Protein AF-A0A0F9KKS8-F1 (afdb_monomer_lite)

Sequence (78 aa):
MATKKTDDKEKVREARKKTRLADEAKAFAELVAKVKKDHSKEELLARVSKQPDNYEIAEFMAARKALDEMKVPYSKSF

pLDDT: mean 71.49, std 8.86, range [42.78, 82.94]

Secondary structure (DSSP, 8-state):
---SSSHHHHHHHHHHHHHHHHHHHHHHHHHHHHHHHH--HHHHHHHHTSPPPTTTHHHHHHHHHHHHHTT-------

Organism: NCBI:txid412755

Radius of gyration: 18.37 Å; chains: 1; bounding box: 32×22×61 Å

Structure (mmCIF, N/CA/C/O backbone):
data_AF-A0A0F9KKS8-F1
#
_entry.id   AF-A0A0F9KKS8-F1
#
loop_
_atom_site.group_PDB
_atom_site.id
_atom_site.type_symbol
_atom_site.label_atom_id
_atom_site.label_alt_id
_atom_site.label_comp_id
_atom_site.label_asym_id
_atom_site.label_entity_id
_atom_site.label_seq_id
_atom_site.pdbx_PDB_ins_code
_atom_site.Cartn_x
_atom_site.Cartn_y
_atom_site.Cartn_z
_atom_site.occupancy
_atom_site.B_iso_or_equiv
_atom_site.auth_seq_id
_atom_site.auth_comp_id
_atom_site.auth_asym_id
_atom_site.auth_atom_id
_atom_site.pdbx_PDB_model_num
ATOM 1 N N . MET A 1 1 ? 16.968 -1.188 -48.149 1.00 42.78 1 MET A N 1
ATOM 2 C CA . MET A 1 1 ? 16.804 -2.296 -47.182 1.00 42.78 1 MET A CA 1
ATOM 3 C C . MET A 1 1 ? 16.491 -1.699 -45.817 1.00 42.78 1 MET A C 1
ATOM 5 O O . MET A 1 1 ? 17.397 -1.254 -45.125 1.00 42.78 1 MET A O 1
ATOM 9 N N . ALA A 1 2 ? 15.208 -1.588 -45.484 1.00 58.19 2 ALA A N 1
ATOM 10 C CA . ALA A 1 2 ? 14.724 -1.042 -44.218 1.00 58.19 2 ALA A CA 1
ATOM 11 C C . ALA A 1 2 ? 14.155 -2.182 -43.349 1.00 58.19 2 ALA A C 1
ATOM 13 O O . ALA A 1 2 ? 13.934 -3.273 -43.859 1.00 58.19 2 ALA A O 1
ATOM 14 N N . THR A 1 3 ? 13.938 -1.907 -42.059 1.00 55.19 3 THR A N 1
ATOM 15 C CA . THR A 1 3 ? 13.045 -2.656 -41.143 1.00 55.19 3 THR A CA 1
ATOM 16 C C . THR A 1 3 ? 13.510 -4.002 -40.553 1.00 55.19 3 THR A C 1
ATOM 18 O O . THR A 1 3 ? 12.730 -4.944 -40.494 1.00 55.19 3 THR A O 1
ATOM 21 N N . LYS A 1 4 ? 14.739 -4.115 -40.023 1.00 55.12 4 LYS A N 1
ATOM 22 C CA . LYS A 1 4 ? 15.075 -5.220 -39.081 1.00 55.12 4 LYS A CA 1
ATOM 23 C C . LYS A 1 4 ? 15.547 -4.799 -37.684 1.00 55.12 4 LYS A C 1
ATOM 25 O O . LYS A 1 4 ? 15.584 -5.634 -36.797 1.00 55.12 4 LYS A O 1
ATOM 30 N N . LYS A 1 5 ? 15.888 -3.524 -37.446 1.00 52.09 5 LYS A N 1
ATOM 31 C CA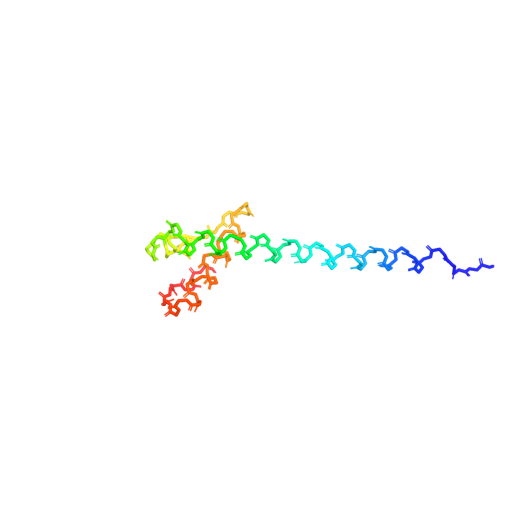 . LYS A 1 5 ? 16.447 -3.069 -36.148 1.00 52.09 5 LYS A CA 1
ATOM 32 C C . LYS A 1 5 ? 15.441 -2.405 -35.196 1.00 52.09 5 LYS A C 1
ATOM 34 O O . LYS A 1 5 ? 15.810 -2.066 -34.073 1.00 52.09 5 LYS A O 1
ATOM 39 N N . THR A 1 6 ? 14.207 -2.180 -35.636 1.00 52.28 6 THR A N 1
ATOM 40 C CA . THR A 1 6 ? 13.153 -1.528 -34.840 1.00 52.28 6 THR A CA 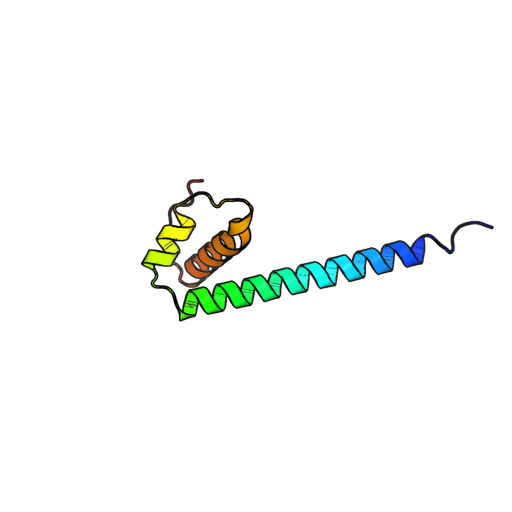1
ATOM 41 C C . THR A 1 6 ? 12.333 -2.528 -34.020 1.00 52.28 6 THR A C 1
ATOM 43 O O . THR A 1 6 ? 12.030 -2.240 -32.867 1.00 52.28 6 THR A O 1
ATOM 46 N N . ASP A 1 7 ? 12.087 -3.725 -34.560 1.00 56.12 7 ASP A N 1
ATOM 47 C CA . ASP A 1 7 ? 11.223 -4.761 -33.965 1.00 56.12 7 ASP A CA 1
ATOM 48 C C . ASP A 1 7 ? 11.780 -5.342 -32.647 1.00 56.12 7 ASP A C 1
ATOM 50 O O . ASP A 1 7 ? 11.065 -5.485 -31.655 1.00 56.12 7 ASP A O 1
ATOM 54 N N . ASP A 1 8 ? 13.092 -5.603 -32.583 1.00 58.97 8 ASP A N 1
ATOM 55 C CA . ASP A 1 8 ? 13.733 -6.135 -31.368 1.00 58.97 8 ASP A CA 1
ATOM 56 C C . ASP A 1 8 ? 13.693 -5.143 -30.198 1.00 58.97 8 ASP A C 1
ATOM 58 O O . ASP A 1 8 ? 13.548 -5.530 -29.037 1.00 58.97 8 ASP A O 1
ATOM 62 N N . LYS A 1 9 ? 13.790 -3.838 -30.480 1.00 60.34 9 LYS A N 1
ATOM 63 C CA . LYS A 1 9 ? 13.798 -2.815 -29.428 1.00 60.34 9 LYS A CA 1
ATOM 64 C C . LYS A 1 9 ? 12.430 -2.653 -28.769 1.00 60.34 9 LYS A C 1
ATOM 66 O O . LYS A 1 9 ? 12.392 -2.376 -27.572 1.00 60.34 9 LYS A O 1
ATOM 71 N N . GLU A 1 10 ? 11.334 -2.841 -29.502 1.00 61.22 10 GLU A N 1
ATOM 72 C CA . GLU A 1 10 ? 9.982 -2.797 -28.930 1.00 61.22 10 GLU A CA 1
ATOM 73 C C . GLU A 1 10 ? 9.695 -4.013 -28.052 1.00 61.22 10 GLU A C 1
ATOM 75 O O . GLU A 1 10 ? 9.250 -3.843 -26.917 1.00 61.22 10 GLU A O 1
ATOM 80 N N . LYS A 1 11 ? 10.071 -5.219 -28.491 1.00 65.44 11 LYS A N 1
ATOM 81 C CA . LYS A 1 11 ? 9.899 -6.446 -27.692 1.00 65.44 11 LYS A CA 1
ATOM 82 C C . LYS A 1 11 ? 10.689 -6.406 -26.386 1.00 65.44 11 LYS A C 1
ATOM 84 O O . LYS A 1 11 ? 10.170 -6.770 -25.331 1.00 65.44 11 LYS A O 1
ATOM 89 N N . VAL A 1 12 ? 11.917 -5.882 -26.422 1.00 66.69 12 VAL A N 1
ATOM 90 C CA . VAL A 1 12 ? 12.727 -5.667 -25.211 1.00 66.69 12 VAL A CA 1
ATOM 91 C C . VAL A 1 12 ? 12.083 -4.629 -24.282 1.00 66.69 12 VAL A C 1
ATOM 93 O O . VAL A 1 12 ? 12.161 -4.758 -23.058 1.00 66.69 12 VAL A O 1
ATOM 96 N N . ARG A 1 13 ? 11.412 -3.608 -24.827 1.00 64.38 13 ARG A N 1
ATOM 97 C CA . ARG A 1 13 ? 10.722 -2.574 -24.040 1.00 64.38 13 ARG A CA 1
ATOM 98 C C . ARG A 1 13 ? 9.463 -3.115 -23.367 1.00 64.38 13 ARG A C 1
ATOM 100 O O . ARG A 1 13 ? 9.244 -2.832 -22.191 1.00 64.38 13 ARG A O 1
ATOM 107 N N . GLU A 1 14 ? 8.674 -3.916 -24.076 1.00 66.44 14 GLU A N 1
ATOM 108 C CA . GLU A 1 14 ? 7.487 -4.568 -23.519 1.00 66.44 14 GLU A CA 1
ATOM 109 C C . GLU A 1 14 ? 7.841 -5.594 -22.442 1.00 66.44 14 GLU A C 1
ATOM 111 O O . GLU A 1 14 ? 7.205 -5.613 -21.387 1.00 66.44 14 GLU A O 1
ATOM 116 N N . ALA A 1 15 ? 8.890 -6.394 -22.656 1.00 70.12 15 ALA A N 1
ATOM 117 C CA . ALA A 1 15 ? 9.378 -7.338 -21.655 1.00 70.12 15 ALA A CA 1
ATOM 118 C C . ALA A 1 15 ? 9.815 -6.617 -20.369 1.00 70.12 15 ALA A C 1
ATOM 120 O O . ALA A 1 15 ? 9.370 -6.982 -19.283 1.00 70.12 15 ALA A O 1
ATOM 121 N N . ARG A 1 16 ? 10.589 -5.527 -20.490 1.00 65.69 16 ARG A N 1
ATOM 122 C CA . ARG A 1 16 ? 11.001 -4.696 -19.343 1.00 65.69 16 ARG A CA 1
ATOM 123 C C . ARG A 1 16 ? 9.821 -4.047 -18.620 1.00 65.69 16 ARG A C 1
ATOM 125 O O . ARG A 1 16 ? 9.858 -3.884 -17.406 1.00 65.69 16 ARG A O 1
ATOM 132 N N . LYS A 1 17 ? 8.768 -3.665 -19.348 1.00 69.75 17 LYS A N 1
ATOM 133 C CA . LYS A 1 17 ? 7.554 -3.092 -18.752 1.00 69.75 17 LYS A CA 1
ATOM 134 C C . LYS A 1 17 ? 6.778 -4.148 -17.959 1.00 69.75 17 LYS A C 1
ATOM 136 O O . LYS A 1 17 ? 6.315 -3.852 -16.864 1.00 69.75 17 LYS A O 1
ATOM 141 N N . LYS A 1 18 ? 6.683 -5.380 -18.475 1.00 69.69 18 LYS A N 1
ATOM 142 C CA . LYS A 1 18 ? 6.042 -6.509 -17.779 1.00 69.69 18 LYS A CA 1
ATOM 143 C C . LYS A 1 18 ? 6.798 -6.917 -16.517 1.00 69.69 18 LYS A C 1
ATOM 145 O O . LYS A 1 18 ? 6.158 -7.113 -15.490 1.00 69.69 18 LYS A O 1
ATOM 150 N N . THR A 1 19 ? 8.129 -6.996 -16.568 1.00 72.00 19 THR A N 1
ATOM 151 C CA . THR A 1 19 ? 8.930 -7.313 -15.374 1.00 72.00 19 THR A CA 1
ATOM 152 C C . THR A 1 19 ? 8.801 -6.219 -14.321 1.00 72.00 19 THR A C 1
ATOM 154 O O . THR A 1 19 ? 8.530 -6.531 -13.171 1.00 72.00 19 THR A O 1
ATOM 157 N N . ARG A 1 20 ? 8.849 -4.939 -14.719 1.00 68.38 20 ARG A N 1
ATOM 158 C CA . ARG A 1 20 ? 8.687 -3.819 -13.780 1.00 68.38 20 ARG A CA 1
ATOM 159 C C . ARG A 1 20 ? 7.328 -3.831 -13.077 1.00 68.38 20 ARG A C 1
ATOM 161 O O . ARG A 1 20 ? 7.272 -3.665 -11.869 1.00 68.38 20 ARG A O 1
ATOM 168 N N . LEU A 1 21 ? 6.245 -4.077 -13.818 1.00 71.75 21 LEU A N 1
ATOM 169 C CA . LEU A 1 21 ? 4.901 -4.198 -13.241 1.00 71.75 21 LEU A CA 1
ATOM 170 C C . LEU A 1 21 ? 4.778 -5.397 -12.289 1.00 71.75 21 LEU A C 1
ATOM 172 O O . LEU A 1 21 ? 4.079 -5.309 -11.283 1.00 71.75 21 LEU A O 1
ATOM 176 N N . ALA A 1 22 ? 5.447 -6.513 -12.591 1.00 74.12 22 ALA A N 1
ATOM 177 C CA . ALA A 1 22 ? 5.467 -7.681 -11.716 1.00 74.12 22 ALA A CA 1
ATOM 178 C C . ALA A 1 22 ? 6.255 -7.414 -10.422 1.00 74.12 22 ALA A C 1
ATOM 180 O O . ALA A 1 22 ? 5.792 -7.790 -9.346 1.00 74.12 22 ALA A O 1
ATOM 181 N N . ASP A 1 23 ? 7.392 -6.723 -10.515 1.00 71.31 23 ASP A N 1
ATOM 182 C CA . ASP A 1 23 ? 8.197 -6.322 -9.358 1.00 71.31 23 ASP A CA 1
ATOM 183 C C . ASP A 1 23 ? 7.446 -5.307 -8.482 1.00 71.31 23 ASP A C 1
ATOM 185 O O . ASP A 1 23 ? 7.405 -5.461 -7.264 1.00 71.31 23 ASP A O 1
ATOM 189 N N . GLU A 1 24 ? 6.771 -4.326 -9.094 1.00 67.88 24 GLU A N 1
ATOM 190 C CA . GLU A 1 24 ? 5.887 -3.373 -8.407 1.00 67.88 24 GLU A CA 1
ATOM 191 C C . GLU A 1 24 ? 4.735 -4.104 -7.694 1.00 67.88 24 GLU A C 1
ATOM 193 O O . GLU A 1 24 ? 4.471 -3.851 -6.518 1.00 67.88 24 GLU A O 1
ATOM 198 N N . ALA A 1 25 ? 4.080 -5.062 -8.359 1.00 74.62 25 ALA A N 1
ATOM 199 C CA . ALA A 1 25 ? 3.000 -5.851 -7.766 1.00 74.62 25 ALA A CA 1
ATOM 200 C C . ALA A 1 25 ? 3.485 -6.753 -6.620 1.00 74.62 25 ALA A C 1
ATOM 202 O O . ALA A 1 25 ? 2.773 -6.924 -5.628 1.00 74.62 25 ALA A O 1
ATOM 203 N N . LYS A 1 26 ? 4.693 -7.317 -6.733 1.00 75.62 26 LYS A N 1
ATOM 204 C CA . LYS A 1 26 ? 5.305 -8.136 -5.685 1.00 75.62 26 LYS A CA 1
ATOM 205 C C . LYS A 1 26 ? 5.703 -7.287 -4.482 1.00 75.62 26 LYS A C 1
ATOM 207 O O . LYS A 1 26 ? 5.335 -7.638 -3.365 1.00 75.62 26 LYS A O 1
ATOM 212 N N . ALA A 1 27 ? 6.372 -6.157 -4.706 1.00 72.12 27 ALA A N 1
ATOM 213 C CA . ALA A 1 27 ? 6.721 -5.207 -3.655 1.00 72.12 27 ALA A CA 1
ATOM 214 C C . ALA A 1 27 ? 5.463 -4.730 -2.926 1.00 72.12 27 ALA A C 1
ATOM 216 O O . ALA A 1 27 ? 5.415 -4.728 -1.702 1.00 72.12 27 ALA A O 1
ATOM 217 N N . PHE A 1 28 ? 4.406 -4.429 -3.678 1.00 68.00 28 PHE A N 1
ATOM 218 C CA . PHE A 1 28 ? 3.109 -4.072 -3.133 1.00 68.00 28 PHE A CA 1
ATOM 219 C C . PHE A 1 28 ? 2.476 -5.198 -2.305 1.00 68.00 28 PHE A C 1
ATOM 221 O O . PHE A 1 28 ? 1.977 -4.944 -1.214 1.00 68.00 28 PHE A O 1
ATOM 228 N N . ALA A 1 29 ? 2.515 -6.446 -2.778 1.00 72.19 29 ALA A N 1
ATOM 229 C CA . ALA A 1 29 ? 2.006 -7.596 -2.032 1.00 72.19 29 ALA A CA 1
ATOM 230 C C . ALA A 1 29 ? 2.800 -7.854 -0.741 1.00 72.19 29 ALA A C 1
ATOM 232 O O . ALA A 1 29 ? 2.199 -8.148 0.290 1.00 72.19 29 ALA A O 1
ATOM 233 N N . GLU A 1 30 ? 4.126 -7.704 -0.770 1.00 76.56 30 GLU A N 1
ATOM 234 C CA . GLU A 1 30 ? 4.982 -7.790 0.418 1.00 76.56 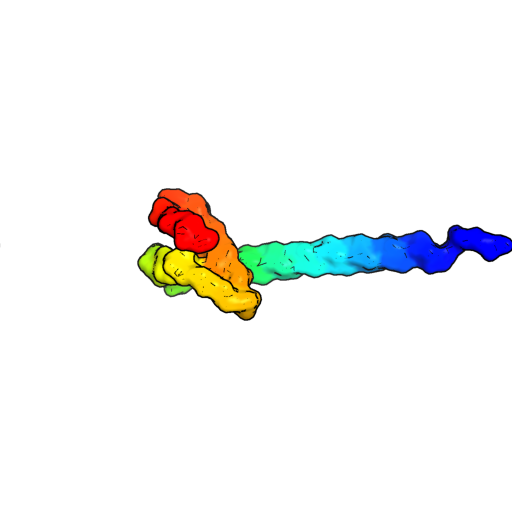30 GLU A CA 1
ATOM 235 C C . GLU A 1 30 ? 4.684 -6.663 1.411 1.00 76.56 30 GLU A C 1
ATOM 237 O O . GLU A 1 30 ? 4.627 -6.907 2.616 1.00 76.56 30 GLU A O 1
ATOM 242 N N . LEU A 1 31 ? 4.430 -5.450 0.915 1.00 67.44 31 LEU A N 1
ATOM 243 C CA . LEU A 1 31 ? 4.032 -4.306 1.731 1.00 67.44 31 LEU A CA 1
ATOM 244 C C . LEU A 1 31 ? 2.661 -4.547 2.373 1.00 67.44 31 LEU A C 1
ATOM 246 O O . LEU A 1 31 ? 2.533 -4.398 3.581 1.00 67.44 31 LEU A O 1
ATOM 250 N N . VAL A 1 32 ? 1.670 -5.026 1.612 1.00 69.38 32 VAL A N 1
ATOM 251 C CA . VAL A 1 32 ? 0.350 -5.429 2.134 1.00 69.38 32 VAL A CA 1
ATOM 252 C C . VAL A 1 32 ? 0.484 -6.545 3.172 1.00 69.38 32 VAL A C 1
ATOM 254 O O . VAL A 1 32 ? -0.183 -6.503 4.202 1.00 69.38 32 VAL A O 1
ATOM 257 N N . ALA A 1 33 ? 1.336 -7.542 2.933 1.00 73.88 33 ALA A N 1
ATOM 258 C CA . ALA A 1 33 ? 1.550 -8.648 3.861 1.00 73.88 33 ALA A CA 1
ATOM 259 C C . ALA A 1 33 ? 2.206 -8.183 5.169 1.00 73.88 33 ALA A C 1
ATOM 261 O O . ALA A 1 33 ? 1.744 -8.574 6.239 1.00 73.88 33 ALA A O 1
ATOM 262 N N . LYS A 1 34 ? 3.228 -7.318 5.098 1.00 68.06 34 LYS A N 1
ATOM 263 C CA . LYS A 1 34 ? 3.827 -6.666 6.277 1.00 68.06 34 LYS A CA 1
ATOM 264 C C . LYS A 1 34 ? 2.793 -5.838 7.025 1.00 68.06 34 LYS A C 1
ATOM 266 O O . LYS A 1 34 ? 2.616 -6.005 8.222 1.00 68.06 34 LYS A O 1
ATOM 271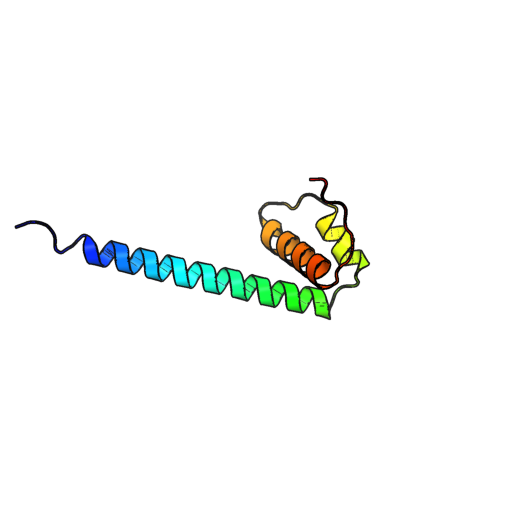 N N . VAL A 1 35 ? 2.031 -5.029 6.299 1.00 67.88 35 VAL A N 1
ATOM 272 C CA . VAL A 1 35 ? 0.975 -4.186 6.856 1.00 67.88 35 VAL A CA 1
ATOM 273 C C . VAL A 1 35 ? -0.109 -5.006 7.562 1.00 67.88 35 VAL A C 1
ATOM 275 O O . VAL A 1 35 ? -0.528 -4.648 8.655 1.00 67.88 35 VAL A O 1
ATOM 278 N N . LYS A 1 36 ? -0.526 -6.141 6.995 1.00 68.25 36 LYS A N 1
ATOM 279 C CA . LYS A 1 36 ? -1.470 -7.063 7.646 1.00 68.25 36 LYS A CA 1
ATOM 280 C C . LYS A 1 36 ? -0.898 -7.757 8.879 1.00 68.25 36 LYS A C 1
ATOM 282 O O . LYS A 1 36 ? -1.666 -8.141 9.756 1.00 68.25 36 LYS A O 1
ATOM 287 N N . LYS A 1 37 ? 0.410 -8.014 8.891 1.00 71.12 37 LYS A N 1
ATOM 288 C CA . LYS A 1 37 ? 1.081 -8.766 9.953 1.00 71.12 37 LYS A CA 1
ATOM 289 C C . LYS A 1 37 ? 1.423 -7.883 11.151 1.00 71.12 37 LYS A C 1
ATOM 291 O O . LYS A 1 37 ? 1.268 -8.331 12.282 1.00 71.12 37 LYS A O 1
ATOM 296 N N . ASP A 1 38 ? 1.870 -6.660 10.883 1.00 64.38 38 ASP A N 1
ATOM 297 C CA . ASP A 1 38 ? 2.550 -5.824 11.871 1.00 64.38 38 ASP A CA 1
ATOM 298 C C . ASP A 1 38 ? 1.685 -4.656 12.375 1.00 64.38 38 ASP A C 1
ATOM 300 O O . ASP A 1 38 ? 1.930 -4.164 13.474 1.00 64.38 38 ASP A O 1
ATOM 304 N N . HIS A 1 39 ? 0.658 -4.224 11.628 1.00 63.47 39 HIS A N 1
ATOM 305 C CA . HIS A 1 39 ? -0.097 -3.012 11.961 1.00 63.47 39 HIS A CA 1
ATOM 306 C C . HIS A 1 39 ? -1.528 -3.282 12.433 1.00 63.47 39 HIS A C 1
ATOM 308 O O . HIS A 1 39 ? -2.280 -4.076 11.861 1.00 63.47 39 HIS A O 1
ATOM 314 N N . SER A 1 40 ? -1.929 -2.559 13.482 1.00 71.00 40 SER A N 1
ATOM 315 C CA . SER A 1 40 ? -3.316 -2.527 13.937 1.00 71.00 40 SER A CA 1
ATOM 316 C C . SER A 1 40 ? -4.196 -1.878 12.857 1.00 71.00 40 SER A C 1
ATOM 318 O O . SER A 1 40 ? -3.768 -0.989 12.115 1.00 71.00 40 SER A O 1
ATOM 320 N N . LYS A 1 41 ? -5.467 -2.292 12.786 1.00 74.50 41 LYS A N 1
ATOM 321 C CA . LYS A 1 41 ? -6.498 -1.675 11.931 1.00 74.50 41 LYS A CA 1
ATOM 322 C C . LYS A 1 41 ? -6.514 -0.139 12.037 1.00 74.50 41 LYS A C 1
ATOM 324 O O . LYS A 1 41 ? -6.825 0.532 11.057 1.00 74.50 41 LYS A O 1
ATOM 329 N N . GLU A 1 42 ? -6.198 0.412 13.206 1.00 78.56 42 GLU A N 1
ATOM 330 C CA . GLU A 1 42 ? -6.194 1.856 13.471 1.00 78.56 42 GLU A CA 1
ATOM 331 C C . GLU A 1 42 ? -5.030 2.567 12.779 1.00 78.56 42 GLU A C 1
ATOM 333 O O . GLU A 1 42 ? -5.205 3.650 12.229 1.00 78.56 42 GLU A O 1
ATOM 338 N N . GLU A 1 43 ? -3.856 1.944 12.743 1.00 76.69 43 GLU A N 1
ATOM 339 C CA . GLU A 1 43 ? -2.666 2.507 12.103 1.00 76.69 43 GLU A CA 1
ATOM 340 C C . GLU A 1 43 ? -2.791 2.482 10.577 1.00 76.69 43 GLU A C 1
ATOM 342 O O . GLU A 1 43 ? -2.434 3.435 9.881 1.00 76.69 43 GLU A O 1
ATOM 347 N N . LEU A 1 44 ? -3.412 1.418 10.066 1.00 77.69 44 LEU A N 1
ATOM 348 C CA . LEU A 1 44 ? -3.874 1.335 8.691 1.00 77.69 44 LEU A CA 1
ATOM 349 C C . LEU A 1 44 ? -4.815 2.486 8.341 1.00 77.69 44 LEU A C 1
ATOM 351 O O . LEU A 1 44 ? -4.555 3.215 7.388 1.00 77.69 44 LEU A O 1
ATOM 355 N N . LEU A 1 45 ? -5.871 2.683 9.136 1.00 78.50 45 LEU A N 1
ATOM 356 C CA . LEU A 1 45 ? -6.811 3.791 8.965 1.00 78.50 45 LEU A CA 1
ATOM 357 C C . LEU A 1 45 ? -6.104 5.150 9.008 1.00 78.50 45 LEU A C 1
ATOM 359 O O . LEU A 1 45 ? -6.393 5.998 8.167 1.00 78.50 45 LEU A O 1
ATOM 363 N N . ALA A 1 46 ? -5.144 5.340 9.916 1.00 79.31 46 ALA A N 1
ATOM 364 C CA . ALA A 1 46 ? -4.369 6.572 10.012 1.00 79.31 46 ALA A CA 1
ATOM 365 C C . ALA A 1 46 ? -3.576 6.855 8.723 1.00 79.31 46 ALA A C 1
ATOM 367 O O . ALA A 1 46 ? -3.601 7.987 8.234 1.00 79.31 46 ALA A O 1
ATOM 368 N N . ARG A 1 47 ? -2.941 5.836 8.128 1.00 77.62 47 ARG A N 1
ATOM 369 C CA . ARG A 1 47 ? -2.205 5.972 6.857 1.00 77.62 47 ARG A CA 1
ATOM 370 C C . ARG A 1 47 ? -3.109 6.330 5.681 1.00 77.62 47 ARG A C 1
ATOM 372 O O . ARG A 1 47 ? -2.737 7.180 4.885 1.00 77.62 47 ARG A O 1
ATOM 379 N N . VAL A 1 48 ? -4.297 5.728 5.574 1.00 80.38 48 VAL A N 1
ATOM 380 C CA . VAL A 1 48 ? -5.226 6.041 4.463 1.00 80.38 48 VAL A 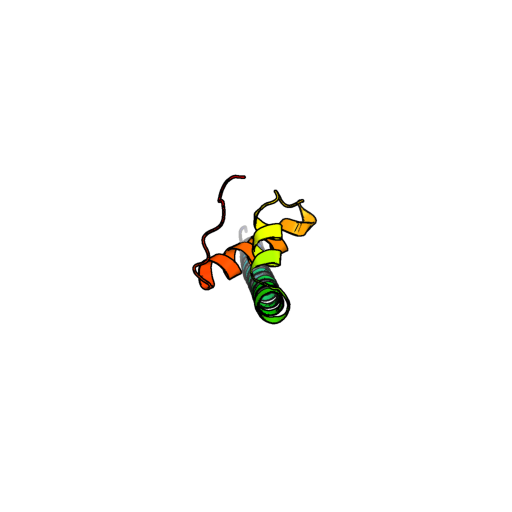CA 1
ATOM 381 C C . VAL A 1 48 ? -6.028 7.324 4.711 1.00 80.38 48 VAL A C 1
ATOM 383 O O . VAL A 1 48 ? -6.676 7.826 3.798 1.00 80.38 48 VAL A O 1
ATOM 386 N N . SER A 1 49 ? -5.982 7.868 5.932 1.00 80.12 49 SER A N 1
ATOM 387 C CA . SER A 1 49 ? -6.651 9.121 6.309 1.00 80.12 49 SER A CA 1
ATOM 388 C C . SER A 1 49 ? -5.854 10.387 5.991 1.00 80.12 49 SER A C 1
ATOM 390 O O . SER A 1 49 ? -6.340 11.486 6.249 1.00 80.12 49 SER A O 1
ATOM 392 N N . LYS A 1 50 ? -4.632 10.255 5.470 1.00 80.19 50 LYS A N 1
ATOM 393 C CA . LYS A 1 50 ? -3.786 11.378 5.061 1.00 80.19 50 LYS A CA 1
ATOM 394 C C . LYS A 1 50 ? -3.450 11.238 3.583 1.00 80.19 50 LYS A C 1
ATOM 396 O O . LYS A 1 50 ? -3.282 10.123 3.090 1.00 80.19 50 LYS A O 1
ATOM 401 N N . GLN A 1 51 ? -3.345 12.364 2.883 1.00 79.31 51 GLN A N 1
ATOM 402 C CA . GLN A 1 51 ? -2.806 12.375 1.528 1.00 79.31 51 GLN A CA 1
ATOM 403 C C . GLN A 1 51 ? -1.329 11.951 1.590 1.00 79.31 51 GLN A C 1
ATOM 405 O O . GLN A 1 51 ? -0.575 12.569 2.343 1.00 79.31 51 GLN A O 1
ATOM 410 N N . PRO A 1 52 ? -0.916 10.906 0.855 1.00 78.81 52 PRO A N 1
ATOM 411 C CA . PRO A 1 52 ? 0.466 10.456 0.878 1.00 78.81 52 PRO A CA 1
ATOM 412 C C . PRO A 1 52 ? 1.361 11.403 0.088 1.00 78.81 52 PRO A C 1
ATOM 414 O O . PRO A 1 52 ? 0.981 11.891 -0.982 1.00 78.81 52 PRO A O 1
ATOM 417 N N . ASP A 1 53 ? 2.588 11.574 0.565 1.00 82.75 53 ASP A N 1
ATOM 418 C CA . ASP A 1 53 ? 3.649 12.154 -0.249 1.00 82.75 53 ASP A CA 1
ATOM 419 C C . ASP A 1 53 ? 4.034 11.195 -1.388 1.00 82.75 53 ASP A C 1
ATOM 421 O O . ASP A 1 53 ? 3.786 9.988 -1.328 1.00 82.75 53 ASP A O 1
ATOM 425 N N . ASN A 1 54 ? 4.684 11.702 -2.443 1.00 76.94 54 ASN A N 1
ATOM 426 C CA . ASN A 1 54 ? 5.057 10.890 -3.615 1.00 76.94 54 ASN A CA 1
ATOM 427 C C . ASN A 1 54 ? 5.848 9.618 -3.257 1.00 76.94 54 ASN A C 1
ATOM 429 O O . ASN A 1 54 ? 5.703 8.593 -3.923 1.00 76.94 54 ASN A O 1
ATOM 433 N N . TYR A 1 55 ? 6.672 9.679 -2.210 1.00 70.50 55 TYR A N 1
ATOM 434 C CA . TYR A 1 55 ? 7.473 8.549 -1.734 1.00 70.50 55 TYR A CA 1
ATOM 435 C C . TYR A 1 55 ? 6.657 7.518 -0.936 1.00 70.50 55 TYR A C 1
ATOM 437 O O . TYR A 1 55 ? 7.108 6.391 -0.760 1.00 70.50 55 TYR A O 1
ATOM 445 N N . GLU A 1 56 ? 5.439 7.865 -0.518 1.00 76.44 56 GLU A N 1
ATOM 446 C CA . GLU A 1 56 ? 4.562 7.051 0.329 1.00 76.44 56 GLU A CA 1
ATOM 447 C C . GLU A 1 56 ? 3.359 6.473 -0.433 1.00 76.44 56 GLU A C 1
ATOM 449 O O . GLU A 1 56 ? 2.594 5.682 0.117 1.00 76.44 56 GLU A O 1
ATOM 454 N N . ILE A 1 57 ? 3.189 6.806 -1.721 1.00 79.75 57 ILE A N 1
ATOM 455 C CA . ILE A 1 57 ? 2.056 6.344 -2.548 1.00 79.75 57 ILE A CA 1
ATOM 456 C C . ILE A 1 57 ? 1.920 4.815 -2.525 1.00 79.75 57 ILE A C 1
ATOM 458 O O . ILE A 1 57 ? 0.808 4.289 -2.443 1.00 79.75 57 ILE A O 1
ATOM 462 N N . ALA A 1 58 ? 3.040 4.089 -2.584 1.00 75.88 58 ALA A N 1
ATOM 463 C CA . ALA A 1 58 ? 3.034 2.629 -2.539 1.00 75.88 58 ALA A CA 1
ATOM 464 C C . ALA A 1 58 ? 2.511 2.102 -1.193 1.00 75.88 58 ALA A C 1
ATOM 466 O O . ALA A 1 58 ? 1.718 1.159 -1.166 1.00 75.88 58 ALA A O 1
ATOM 467 N N . GLU A 1 59 ? 2.907 2.739 -0.090 1.00 76.62 59 GLU A N 1
ATOM 468 C CA . GLU A 1 59 ? 2.466 2.377 1.256 1.00 76.62 59 GLU A CA 1
ATOM 469 C C . GLU A 1 59 ? 0.990 2.707 1.474 1.00 76.62 59 GLU A C 1
ATOM 471 O O . GLU A 1 59 ? 0.245 1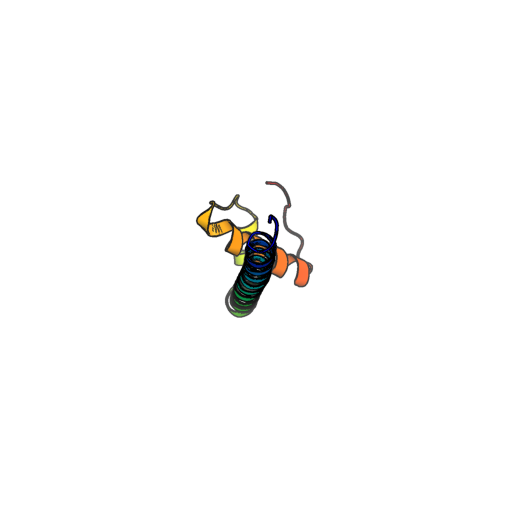.890 2.014 1.00 76.62 59 GLU A O 1
ATOM 476 N N . PHE A 1 60 ? 0.543 3.865 0.990 1.00 82.56 60 PHE A N 1
ATOM 477 C CA . PHE A 1 60 ? -0.857 4.274 1.028 1.00 82.56 60 PHE A CA 1
ATOM 478 C C . PHE A 1 60 ? -1.753 3.321 0.242 1.00 82.56 60 PHE A C 1
ATOM 480 O O . PHE A 1 60 ? -2.768 2.852 0.756 1.00 82.56 60 PHE A O 1
ATOM 487 N N . MET A 1 61 ? -1.373 2.981 -0.992 1.00 82.00 61 MET A N 1
ATOM 488 C CA . MET A 1 61 ? -2.136 2.038 -1.810 1.00 82.00 61 MET A CA 1
ATOM 489 C C . MET A 1 61 ? -2.176 0.649 -1.153 1.00 82.00 61 MET A C 1
ATOM 491 O O . MET A 1 61 ? -3.195 -0.040 -1.236 1.00 82.00 61 MET A O 1
ATOM 495 N N . ALA A 1 62 ? -1.092 0.239 -0.481 1.00 82.12 62 ALA A N 1
ATOM 496 C CA . ALA A 1 62 ? -1.016 -1.050 0.197 1.00 82.12 62 ALA A CA 1
ATOM 497 C C . ALA A 1 62 ? -1.929 -1.064 1.426 1.00 82.12 62 ALA A C 1
ATOM 499 O O . ALA A 1 62 ? -2.717 -1.993 1.599 1.00 82.12 62 ALA A O 1
ATOM 500 N N . ALA A 1 63 ? -1.893 0.003 2.227 1.00 80.94 63 ALA A N 1
ATOM 501 C CA . ALA A 1 63 ? -2.782 0.198 3.364 1.00 80.94 63 ALA A CA 1
ATOM 502 C C . ALA A 1 63 ? -4.256 0.222 2.934 1.00 80.94 63 ALA A C 1
ATOM 504 O O . ALA A 1 63 ? -5.093 -0.463 3.522 1.00 80.94 63 ALA A O 1
ATOM 505 N N . ARG A 1 64 ? -4.560 0.932 1.843 1.00 82.88 64 ARG A N 1
ATOM 506 C CA . ARG A 1 64 ? -5.892 0.992 1.238 1.00 82.88 64 ARG A CA 1
ATOM 507 C C . ARG A 1 64 ? -6.401 -0.393 0.843 1.00 82.88 64 ARG A C 1
ATOM 509 O O . ARG A 1 64 ? -7.485 -0.789 1.260 1.00 82.88 64 ARG A O 1
ATOM 516 N N . LYS A 1 65 ? -5.598 -1.159 0.098 1.00 81.94 65 LYS A N 1
ATOM 517 C CA . LYS A 1 65 ? -5.960 -2.522 -0.308 1.00 81.94 65 LYS A CA 1
ATOM 518 C C . LYS A 1 65 ? -6.112 -3.459 0.890 1.00 81.94 65 LYS A C 1
ATOM 520 O O . LYS A 1 65 ? -7.015 -4.290 0.897 1.00 81.94 65 LYS A O 1
ATOM 525 N N . ALA A 1 66 ? -5.259 -3.329 1.905 1.00 80.19 66 ALA A N 1
ATOM 526 C CA . ALA A 1 66 ? -5.377 -4.116 3.128 1.00 80.19 66 ALA A CA 1
ATOM 527 C C . ALA A 1 66 ? -6.714 -3.845 3.840 1.00 80.19 66 ALA A C 1
ATOM 529 O O . ALA A 1 66 ? -7.399 -4.797 4.211 1.00 80.19 66 ALA A O 1
ATOM 530 N N . LEU A 1 67 ? -7.124 -2.577 3.966 1.00 80.62 67 LEU A N 1
ATOM 531 C CA . LEU A 1 67 ? -8.427 -2.214 4.533 1.00 80.62 67 LEU A CA 1
ATOM 532 C C . LEU A 1 67 ? -9.605 -2.713 3.684 1.00 80.62 67 LEU A C 1
ATOM 534 O O . LEU A 1 67 ? -10.565 -3.239 4.251 1.00 80.62 67 LEU A O 1
ATOM 538 N N . ASP A 1 68 ? -9.517 -2.607 2.353 1.00 82.94 68 ASP A N 1
ATOM 539 C CA . ASP A 1 68 ? -10.523 -3.140 1.422 1.00 82.94 68 ASP A CA 1
ATOM 540 C C . ASP A 1 68 ? -10.693 -4.663 1.589 1.00 82.94 68 ASP A C 1
ATOM 542 O O . ASP A 1 68 ? -11.815 -5.163 1.687 1.00 82.94 68 ASP A O 1
ATOM 546 N N . GLU A 1 69 ? -9.591 -5.416 1.695 1.00 79.69 69 GLU A N 1
ATOM 547 C CA . GLU A 1 69 ? -9.620 -6.868 1.928 1.00 79.69 69 GLU A CA 1
ATOM 548 C C . GLU A 1 69 ? -10.178 -7.234 3.312 1.00 79.69 69 GLU A C 1
ATOM 550 O O . GLU A 1 69 ? -10.888 -8.232 3.448 1.00 79.69 69 GLU A O 1
ATOM 555 N N . MET A 1 70 ? -9.919 -6.410 4.334 1.00 75.50 70 MET A N 1
ATOM 556 C CA . MET A 1 70 ? -10.524 -6.553 5.666 1.00 75.50 70 MET A CA 1
ATOM 557 C C . MET A 1 70 ? -11.983 -6.067 5.716 1.00 75.50 70 MET A C 1
ATOM 559 O O . MET A 1 70 ? -12.622 -6.182 6.763 1.00 75.50 70 MET A O 1
ATOM 563 N N . LYS A 1 71 ? -12.518 -5.529 4.608 1.00 81.81 71 LYS A N 1
ATOM 564 C CA . LYS A 1 71 ? -13.850 -4.907 4.510 1.00 81.81 71 LYS A CA 1
ATOM 565 C C . LYS A 1 71 ? -14.067 -3.805 5.551 1.00 81.81 71 LYS A C 1
ATOM 567 O O . LYS A 1 71 ? -15.176 -3.606 6.047 1.00 81.81 71 LYS A O 1
ATOM 572 N N . VAL A 1 72 ? -12.997 -3.102 5.914 1.00 77.56 72 VAL A N 1
ATOM 573 C CA . VAL A 1 72 ? -13.050 -2.007 6.878 1.00 77.56 72 VAL A CA 1
ATOM 574 C C . VAL A 1 72 ? -13.464 -0.737 6.142 1.00 77.56 72 VAL A C 1
ATOM 576 O O . VAL A 1 72 ? -12.786 -0.349 5.194 1.00 77.56 72 VAL A O 1
ATOM 579 N N . PRO A 1 73 ? -14.539 -0.053 6.561 1.00 79.94 73 PRO A N 1
ATOM 580 C CA . PRO A 1 73 ? -14.879 1.239 5.990 1.00 79.94 73 PRO A CA 1
ATOM 581 C C . PRO A 1 73 ? -13.828 2.279 6.397 1.00 79.94 73 PRO A C 1
ATOM 583 O O . PRO A 1 73 ? -13.482 2.398 7.572 1.00 79.94 73 PRO A O 1
ATOM 586 N N . TYR A 1 74 ? -13.345 3.046 5.426 1.00 78.56 74 TYR A N 1
ATOM 587 C CA . TYR A 1 74 ? -12.457 4.186 5.633 1.00 78.56 74 TYR A CA 1
ATOM 588 C C . TYR A 1 74 ? -12.917 5.355 4.757 1.00 78.56 74 TYR A C 1
ATOM 590 O O . TYR A 1 74 ? -13.553 5.158 3.716 1.00 78.56 74 TYR A O 1
ATOM 598 N N . SER A 1 75 ? -12.642 6.582 5.200 1.00 70.44 75 SER A N 1
ATOM 599 C CA . SER A 1 75 ? -13.009 7.782 4.448 1.00 70.44 75 SER A CA 1
ATOM 600 C C . SER A 1 75 ? -12.212 7.831 3.143 1.00 70.44 75 SER A C 1
ATOM 602 O O . SER A 1 75 ? -10.986 7.803 3.167 1.00 70.44 75 SER A O 1
ATOM 604 N N . LYS A 1 76 ? -12.903 7.889 1.998 1.00 64.38 76 LYS A N 1
ATOM 605 C CA . LYS A 1 76 ? -12.287 7.970 0.658 1.00 64.38 76 LYS A CA 1
ATOM 606 C C . LYS A 1 76 ? -11.922 9.406 0.251 1.00 64.38 76 LYS A C 1
ATOM 608 O O . LYS A 1 76 ? -11.686 9.653 -0.926 1.00 64.38 76 LYS A O 1
ATOM 613 N N . SER A 1 77 ? -11.944 10.348 1.187 1.00 53.91 77 SER A N 1
ATOM 614 C CA . SER A 1 77 ? -11.919 11.778 0.887 1.00 53.91 77 SER A CA 1
ATOM 615 C C . SER A 1 77 ? -10.500 12.341 0.797 1.00 53.91 77 SER A C 1
ATOM 617 O O . SER A 1 77 ? -10.111 13.039 1.722 1.00 53.91 77 SER A O 1
ATOM 619 N N . PHE A 1 78 ? -9.767 12.062 -0.289 1.00 58.09 78 PHE A N 1
ATOM 620 C CA . PHE A 1 78 ? -8.605 12.847 -0.747 1.00 58.09 78 PHE A CA 1
ATOM 621 C C . PHE A 1 78 ? -8.455 12.758 -2.268 1.00 58.09 78 PHE A C 1
ATOM 623 O O . PHE A 1 78 ? -8.578 11.630 -2.803 1.00 58.09 78 PHE A O 1
#

Foldseek 3Di:
DDDDPPVVVVVVVVVVVVVVVVVLVVVLVVLLVCCLVPHDLVVLLVLCVDDDDPVCVSNNVSSVVNCVVVVHDHDNDD